Protein AF-D5BGN2-F1 (afdb_monomer)

Radius of gyration: 15.03 Å; Cα contacts (8 Å, |Δi|>4): 106; chains: 1; bounding box: 35×28×37 Å

Structure (mmCIF, N/CA/C/O backbone):
data_AF-D5BGN2-F1
#
_entry.id   AF-D5BGN2-F1
#
lo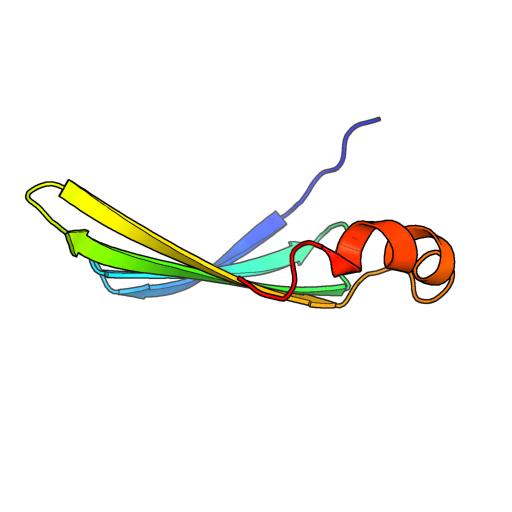op_
_atom_site.group_PDB
_atom_site.id
_atom_site.type_symbol
_atom_site.label_atom_id
_atom_site.label_alt_id
_atom_site.label_comp_id
_atom_site.label_asym_id
_atom_site.label_entity_id
_atom_site.label_seq_id
_atom_site.pdbx_PDB_ins_code
_atom_site.Cartn_x
_atom_site.Cartn_y
_atom_site.C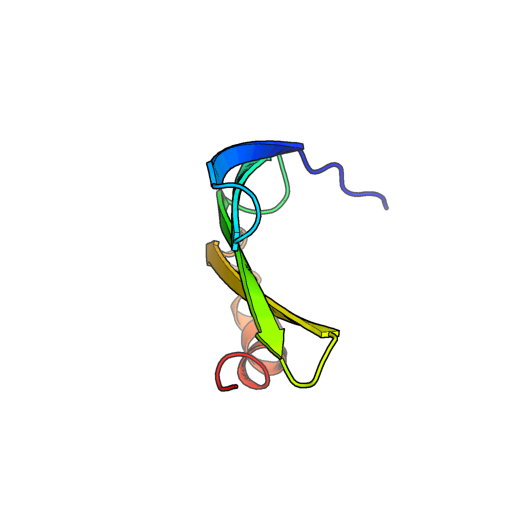artn_z
_atom_site.occupancy
_atom_site.B_iso_or_equiv
_atom_site.auth_seq_id
_atom_site.auth_comp_id
_atom_site.auth_asym_id
_atom_site.auth_atom_id
_atom_site.pdbx_PDB_model_num
ATOM 1 N N . MET A 1 1 ? 21.711 -2.992 -4.089 1.00 68.62 1 MET A N 1
ATOM 2 C CA . MET A 1 1 ? 20.822 -2.661 -5.224 1.00 68.62 1 MET A CA 1
ATOM 3 C C .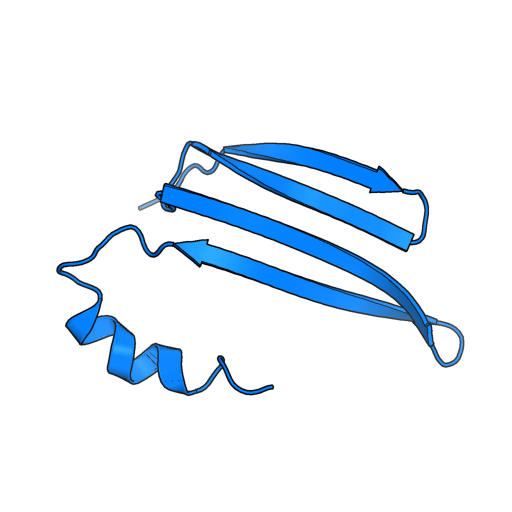 MET A 1 1 ? 19.498 -2.202 -4.640 1.00 68.62 1 MET A C 1
ATOM 5 O O . MET A 1 1 ? 19.060 -2.833 -3.689 1.00 68.62 1 MET A O 1
ATOM 9 N N . TYR A 1 2 ? 18.907 -1.121 -5.146 1.00 82.00 2 TYR A N 1
ATOM 10 C CA . TYR A 1 2 ? 17.601 -0.620 -4.699 1.00 82.00 2 TYR A CA 1
ATOM 11 C C . TYR A 1 2 ? 16.630 -0.660 -5.878 1.00 82.00 2 TYR A C 1
ATOM 13 O O . TYR A 1 2 ? 17.026 -0.325 -6.992 1.00 82.00 2 TYR A O 1
ATOM 21 N N . GLN A 1 3 ? 15.390 -1.079 -5.629 1.00 79.88 3 GLN A N 1
ATOM 22 C CA . GLN A 1 3 ? 14.291 -1.005 -6.592 1.00 79.88 3 GLN A CA 1
ATOM 23 C C . GLN A 1 3 ? 13.449 0.230 -6.275 1.00 79.88 3 GLN A C 1
ATOM 25 O O . GLN A 1 3 ? 13.192 0.515 -5.104 1.00 79.88 3 GLN A O 1
ATOM 30 N N . LYS A 1 4 ? 13.016 0.953 -7.308 1.00 86.69 4 LYS A N 1
ATOM 31 C CA . LYS A 1 4 ? 12.032 2.029 -7.182 1.00 86.69 4 LYS A CA 1
ATOM 32 C C . LYS A 1 4 ? 10.737 1.546 -7.819 1.00 86.69 4 LYS A C 1
ATOM 34 O O . LYS A 1 4 ? 10.740 1.192 -8.993 1.00 86.69 4 LYS A O 1
ATOM 39 N N . LEU A 1 5 ? 9.673 1.514 -7.027 1.00 88.81 5 LEU A N 1
ATOM 40 C CA . LEU A 1 5 ? 8.334 1.134 -7.460 1.00 88.81 5 LEU A CA 1
ATOM 41 C C . LEU A 1 5 ? 7.424 2.352 -7.310 1.00 88.81 5 LEU A C 1
ATOM 43 O O . LEU A 1 5 ? 7.511 3.073 -6.312 1.00 88.81 5 LEU A O 1
ATOM 47 N N . THR A 1 6 ? 6.571 2.572 -8.298 1.00 90.44 6 THR A N 1
ATOM 48 C CA . THR A 1 6 ? 5.576 3.638 -8.313 1.00 90.44 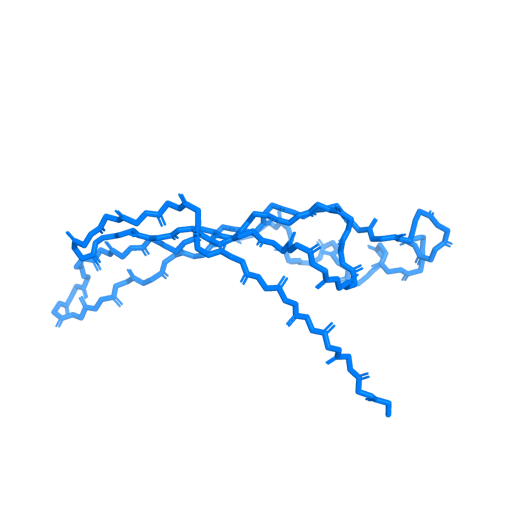6 THR A CA 1
ATOM 49 C C . THR A 1 6 ? 4.211 2.986 -8.489 1.00 90.44 6 THR A C 1
ATOM 51 O O . THR A 1 6 ? 3.963 2.364 -9.521 1.00 90.44 6 THR A O 1
ATOM 54 N N . SER A 1 7 ? 3.325 3.155 -7.508 1.00 92.56 7 SER A N 1
ATOM 55 C CA . SER A 1 7 ? 1.937 2.678 -7.561 1.00 92.56 7 SER A CA 1
ATOM 56 C C . SER A 1 7 ? 0.955 3.840 -7.482 1.00 92.56 7 SER A C 1
ATOM 58 O O . SER A 1 7 ? 1.270 4.921 -6.977 1.00 92.56 7 SER A O 1
ATOM 60 N N . LYS A 1 8 ? -0.254 3.612 -7.987 1.00 94.94 8 LYS A N 1
ATOM 61 C CA . LYS A 1 8 ? -1.367 4.556 -7.950 1.00 94.94 8 LYS A CA 1
ATOM 62 C C . LYS A 1 8 ? -2.561 3.895 -7.273 1.00 94.94 8 LYS A C 1
ATOM 64 O O . LYS A 1 8 ? -2.970 2.821 -7.694 1.00 94.94 8 LYS A O 1
ATOM 69 N N . ILE A 1 9 ? -3.161 4.567 -6.291 1.00 96.06 9 ILE A N 1
ATOM 70 C CA . ILE A 1 9 ? -4.459 4.153 -5.740 1.00 96.06 9 ILE A CA 1
ATOM 71 C C . ILE A 1 9 ? -5.506 4.321 -6.845 1.00 96.06 9 ILE A C 1
ATOM 73 O O . ILE A 1 9 ? -5.692 5.423 -7.372 1.00 96.06 9 ILE A O 1
ATOM 77 N N . THR A 1 10 ? -6.140 3.220 -7.230 1.00 96.56 10 THR A N 1
ATOM 78 C CA . THR A 1 10 ? -7.125 3.162 -8.320 1.00 96.56 10 THR A CA 1
ATOM 79 C C . THR A 1 10 ? -8.548 3.041 -7.801 1.00 96.56 10 THR A C 1
ATOM 81 O O . THR A 1 10 ? -9.458 3.596 -8.413 1.00 96.56 10 THR A O 1
ATOM 84 N N . GLU A 1 11 ? -8.727 2.407 -6.644 1.00 97.19 11 GLU A N 1
ATOM 85 C CA . GLU A 1 11 ? -10.022 2.222 -5.997 1.00 97.19 11 GLU A CA 1
ATOM 86 C C . GLU A 1 11 ? -9.896 2.550 -4.504 1.00 97.19 11 GLU A C 1
ATOM 88 O O . GLU A 1 11 ? -8.871 2.270 -3.881 1.00 97.19 11 GLU A O 1
ATOM 93 N N . PHE A 1 12 ? -10.909 3.197 -3.926 1.00 97.00 12 PHE A N 1
ATOM 94 C CA . PHE A 1 12 ? -10.889 3.606 -2.521 1.00 97.00 12 PHE A CA 1
ATOM 95 C C . PHE A 1 12 ? -12.310 3.703 -1.961 1.00 97.00 12 PHE A C 1
ATOM 97 O O . PHE A 1 12 ? -13.103 4.532 -2.407 1.00 97.00 12 PHE A O 1
ATOM 104 N N . GLU A 1 13 ? -12.606 2.902 -0.942 1.00 97.56 13 GLU A N 1
ATOM 105 C CA . GLU A 1 13 ? -13.851 2.929 -0.179 1.00 97.56 13 GLU A CA 1
ATOM 106 C C . GLU A 1 13 ? -13.535 2.913 1.322 1.00 97.56 13 GLU A C 1
ATOM 108 O O . GLU A 1 13 ? -13.206 1.892 1.928 1.00 97.56 13 GLU A O 1
ATOM 113 N N . ARG A 1 14 ? -13.655 4.072 1.970 1.00 93.44 14 ARG A N 1
ATOM 114 C CA . ARG A 1 14 ? -13.408 4.168 3.410 1.00 93.44 14 ARG A CA 1
ATOM 115 C C . ARG A 1 14 ? -14.548 3.515 4.216 1.00 93.44 14 ARG A C 1
ATOM 117 O O . ARG A 1 14 ? -15.703 3.838 3.951 1.00 93.44 14 ARG A O 1
ATOM 124 N N . PRO A 1 15 ? -14.253 2.764 5.298 1.00 93.25 15 PRO A N 1
ATOM 125 C CA . PRO A 1 15 ? -12.931 2.357 5.797 1.00 93.25 15 PRO A CA 1
ATOM 126 C C . PRO A 1 15 ? -12.507 0.951 5.340 1.00 93.25 15 PRO A C 1
ATOM 128 O O . PRO A 1 15 ? -11.539 0.423 5.877 1.00 93.25 15 PRO A O 1
ATOM 131 N N . ASN A 1 16 ? -13.254 0.341 4.420 1.00 97.00 16 ASN A N 1
ATOM 132 C CA . ASN A 1 16 ? -13.250 -1.104 4.217 1.00 97.00 16 ASN A CA 1
ATOM 133 C C . ASN A 1 16 ? -12.345 -1.567 3.080 1.00 97.00 16 ASN A C 1
ATOM 135 O O . ASN A 1 16 ? -12.031 -2.750 3.025 1.00 97.00 16 ASN A O 1
ATOM 139 N N . TYR A 1 17 ? -11.959 -0.684 2.160 1.00 97.50 17 TYR A N 1
ATOM 140 C CA . TYR A 1 17 ? -11.293 -1.116 0.942 1.00 97.50 17 TYR A CA 1
ATOM 141 C C . TYR A 1 17 ? -10.422 -0.037 0.307 1.00 97.50 17 TYR A C 1
ATOM 143 O O . TYR A 1 17 ? -10.788 1.140 0.247 1.00 97.50 17 TYR A O 1
ATOM 151 N N . PHE A 1 18 ? -9.284 -0.454 -0.237 1.00 98.00 18 PHE A N 1
ATOM 152 C CA . PHE A 1 18 ? -8.618 0.281 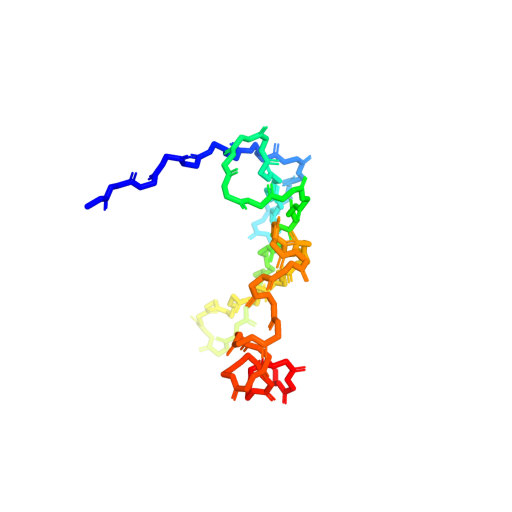-1.303 1.00 98.00 18 PHE A CA 1
ATOM 153 C C . PHE A 1 18 ? -7.816 -0.662 -2.189 1.00 98.00 18 PHE A C 1
ATOM 155 O O . PHE A 1 18 ? -7.381 -1.719 -1.741 1.00 98.00 18 PHE A O 1
ATOM 162 N N . ALA A 1 19 ? -7.596 -0.258 -3.436 1.00 96.75 19 ALA A N 1
ATOM 163 C CA . ALA A 1 19 ? -6.702 -0.960 -4.339 1.00 96.75 19 ALA A CA 1
ATOM 164 C C . ALA A 1 19 ? -5.688 -0.013 -4.965 1.00 96.75 19 ALA A C 1
ATOM 166 O O . ALA A 1 19 ? -6.012 1.115 -5.359 1.00 96.75 19 ALA A O 1
ATOM 167 N N . ASP A 1 20 ? -4.462 -0.497 -5.100 1.00 95.44 20 ASP A N 1
ATOM 168 C CA . ASP A 1 20 ? -3.389 0.169 -5.811 1.00 95.44 20 ASP A CA 1
ATOM 169 C C . ASP A 1 20 ? -2.893 -0.679 -6.984 1.00 95.44 20 ASP A C 1
ATOM 171 O O . ASP A 1 20 ? -2.988 -1.903 -6.989 1.00 95.44 20 ASP A O 1
ATOM 175 N N . GLN A 1 21 ? -2.451 0.002 -8.037 1.00 93.19 21 GLN A N 1
ATOM 176 C CA . GLN A 1 21 ? -1.873 -0.631 -9.216 1.00 93.19 21 GLN A CA 1
ATOM 177 C C . GLN A 1 21 ? -0.492 -0.050 -9.479 1.00 93.19 21 GLN A C 1
ATOM 179 O O . GLN A 1 21 ? -0.312 1.176 -9.438 1.00 93.19 21 GLN A O 1
ATOM 184 N N . MET A 1 22 ? 0.477 -0.916 -9.770 1.00 90.44 22 MET A N 1
ATOM 185 C CA . MET A 1 22 ? 1.827 -0.486 -10.123 1.00 90.44 22 MET A CA 1
ATOM 186 C C . MET A 1 22 ? 1.827 0.156 -11.511 1.00 90.44 22 MET A C 1
ATOM 188 O O . MET A 1 22 ? 1.362 -0.427 -12.486 1.00 90.44 22 MET A O 1
ATOM 192 N N . VAL A 1 23 ? 2.363 1.372 -11.604 1.00 89.62 23 VAL A N 1
ATOM 193 C CA . VAL A 1 23 ? 2.496 2.119 -12.866 1.00 89.62 23 VAL A CA 1
ATOM 194 C C . VAL A 1 23 ? 3.931 2.130 -13.391 1.00 89.62 23 VAL A C 1
ATOM 196 O O . VAL A 1 23 ? 4.147 2.332 -14.582 1.00 89.62 23 VAL A O 1
ATOM 199 N N . GLU A 1 24 ? 4.918 1.914 -12.522 1.00 85.44 24 GLU A N 1
ATOM 200 C CA . GLU A 1 2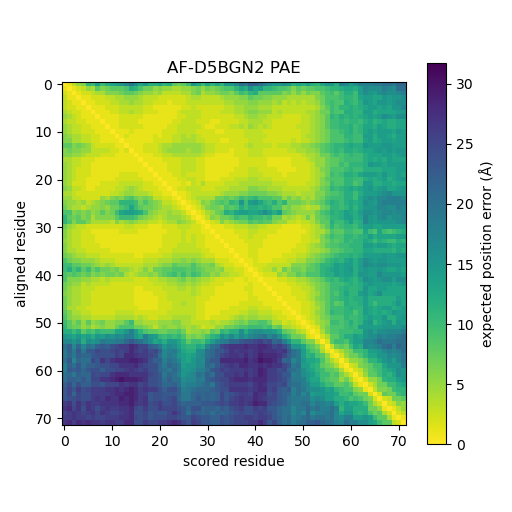4 ? 6.329 1.797 -12.891 1.00 85.44 24 GLU A CA 1
ATOM 201 C C . GLU A 1 24 ? 7.037 0.904 -11.873 1.00 85.44 24 GLU A C 1
ATOM 203 O O . GLU A 1 24 ? 6.943 1.142 -10.667 1.00 85.44 24 GLU A O 1
ATOM 208 N N . GLY A 1 25 ? 7.770 -0.108 -12.329 1.00 82.06 25 GLY A N 1
ATOM 209 C CA . GLY A 1 25 ? 8.553 -0.932 -11.423 1.00 82.06 25 GLY A CA 1
ATOM 210 C C . GLY A 1 25 ? 8.848 -2.318 -11.958 1.00 82.06 25 GLY A C 1
ATOM 211 O O . GLY A 1 25 ? 8.921 -2.555 -13.162 1.00 82.06 25 GLY A O 1
ATOM 212 N N . ALA A 1 26 ? 9.064 -3.230 -11.017 1.00 76.94 26 ALA A N 1
ATOM 213 C CA . ALA A 1 26 ? 9.485 -4.582 -11.312 1.00 76.94 26 ALA A CA 1
ATOM 214 C C . ALA A 1 26 ? 8.367 -5.450 -11.888 1.00 76.94 26 ALA A C 1
ATOM 216 O O . ALA A 1 26 ? 8.713 -6.471 -12.442 1.00 76.94 26 ALA A O 1
ATOM 217 N N . PHE A 1 27 ? 7.082 -5.108 -11.778 1.00 76.75 27 PHE A N 1
ATOM 218 C CA . PHE A 1 27 ? 5.988 -5.945 -12.282 1.00 76.75 27 PHE A CA 1
ATOM 219 C C . PHE A 1 27 ? 5.361 -5.334 -13.533 1.00 76.75 27 PHE A C 1
ATOM 221 O O . PHE A 1 27 ? 5.251 -4.116 -13.651 1.00 76.75 27 PHE A O 1
ATOM 228 N N . SER A 1 28 ? 4.992 -6.196 -14.485 1.00 68.94 28 SER A N 1
ATOM 229 C CA . SER A 1 28 ? 4.407 -5.761 -15.764 1.00 68.94 28 SER A CA 1
ATOM 230 C C . SER A 1 28 ? 2.945 -5.342 -15.620 1.00 68.94 28 SER A C 1
ATOM 232 O O . SER A 1 28 ? 2.512 -4.381 -16.247 1.00 68.94 28 SER A O 1
ATOM 234 N N . GLU A 1 29 ? 2.215 -6.045 -14.759 1.00 72.50 29 GLU A N 1
ATOM 235 C CA . GLU A 1 29 ? 0.865 -5.731 -14.312 1.00 72.50 29 GLU A CA 1
ATOM 236 C C . GLU A 1 29 ? 0.779 -6.171 -12.850 1.00 72.50 29 GLU A C 1
ATOM 238 O O . GLU A 1 29 ? 1.257 -7.256 -12.510 1.00 72.50 29 GLU A O 1
ATOM 243 N N . ASP A 1 30 ? 0.222 -5.320 -11.999 1.00 86.12 30 ASP A N 1
ATOM 244 C CA . ASP A 1 30 ? 0.033 -5.580 -10.575 1.00 86.12 30 ASP A CA 1
ATOM 245 C C . ASP A 1 30 ? -1.221 -4.842 -10.104 1.00 86.12 30 ASP A C 1
ATOM 247 O O . ASP A 1 30 ? -1.354 -3.636 -10.349 1.00 86.12 30 ASP A O 1
ATOM 251 N N . LYS A 1 31 ? -2.139 -5.569 -9.469 1.00 89.94 31 LYS A N 1
ATOM 252 C CA . LYS A 1 31 ? -3.285 -5.040 -8.738 1.00 89.94 31 LYS A CA 1
ATOM 253 C C . LYS A 1 31 ? -3.228 -5.606 -7.327 1.00 89.94 31 LYS A C 1
ATOM 255 O O . LYS A 1 31 ? -3.363 -6.810 -7.120 1.00 89.94 31 LYS A O 1
ATOM 260 N N . HIS A 1 32 ? -3.078 -4.709 -6.368 1.00 94.50 32 HIS A N 1
ATOM 261 C CA . HIS A 1 32 ? -3.067 -5.036 -4.958 1.00 94.50 32 HIS A CA 1
ATOM 262 C C . HIS A 1 32 ? -4.326 -4.486 -4.305 1.00 94.50 32 HIS A C 1
ATOM 264 O O . HIS A 1 32 ? -4.594 -3.286 -4.363 1.00 94.50 32 HIS A O 1
ATOM 270 N N . GLU A 1 33 ? -5.112 -5.366 -3.703 1.00 96.75 33 GLU A N 1
ATOM 271 C CA . GLU A 1 33 ? -6.351 -5.027 -3.023 1.00 96.75 33 GLU A CA 1
ATOM 272 C C . GLU A 1 33 ? -6.223 -5.240 -1.522 1.00 96.75 33 GLU A C 1
ATOM 274 O O . GLU A 1 33 ? -5.792 -6.301 -1.086 1.00 96.75 33 GLU A O 1
ATOM 279 N N . HIS A 1 34 ? -6.682 -4.263 -0.746 1.00 97.69 34 HIS A N 1
ATOM 280 C CA . HIS A 1 34 ? -6.648 -4.268 0.711 1.00 97.69 34 HIS A CA 1
ATOM 281 C C . HIS A 1 34 ? -8.083 -4.242 1.216 1.00 97.69 34 HIS A C 1
ATOM 283 O O . HIS A 1 34 ? -8.784 -3.243 1.034 1.00 97.69 34 HIS A O 1
ATOM 289 N N . HIS A 1 35 ? -8.527 -5.319 1.857 1.00 97.62 35 HIS A N 1
ATOM 290 C CA . HIS A 1 35 ? -9.872 -5.442 2.422 1.00 97.62 35 HIS A CA 1
ATOM 291 C C . HIS A 1 35 ? -9.811 -5.420 3.943 1.00 97.62 35 HIS A C 1
ATOM 293 O O . HIS A 1 35 ? -9.038 -6.149 4.557 1.00 97.62 35 HIS A O 1
ATOM 299 N N . PHE A 1 36 ? -10.658 -4.609 4.563 1.00 97.75 36 PHE A N 1
ATOM 300 C CA . PHE A 1 36 ? -10.698 -4.404 6.004 1.00 97.75 36 PHE A CA 1
ATOM 301 C C . PHE A 1 36 ? -12.061 -4.806 6.555 1.00 97.75 36 PHE A C 1
ATOM 303 O O . PHE A 1 36 ? -13.101 -4.323 6.108 1.00 97.75 36 PHE A O 1
ATOM 310 N N . ALA A 1 37 ? -12.055 -5.644 7.585 1.00 96.56 37 ALA A N 1
ATOM 311 C CA . ALA A 1 37 ? -13.251 -6.055 8.304 1.00 96.56 37 ALA A CA 1
ATOM 312 C C . ALA A 1 37 ? -13.034 -5.971 9.817 1.00 96.56 37 ALA A C 1
ATOM 314 O O . ALA A 1 37 ? -11.918 -6.108 10.315 1.00 96.56 37 ALA A O 1
ATOM 315 N N . ASN A 1 38 ? -14.109 -5.777 10.580 1.00 96.00 38 ASN A N 1
ATOM 316 C CA . ASN A 1 38 ? -14.038 -5.912 12.033 1.00 96.00 38 ASN A CA 1
ATOM 317 C C . ASN A 1 38 ? -13.872 -7.389 12.406 1.00 96.00 38 ASN A C 1
ATOM 319 O O . ASN A 1 38 ? -14.632 -8.237 11.941 1.00 96.00 38 ASN A O 1
ATOM 323 N N . PHE A 1 39 ? -12.929 -7.690 13.295 1.00 95.38 39 PHE A N 1
ATOM 324 C CA . PHE A 1 39 ? -12.702 -9.046 13.782 1.00 95.38 39 PHE A CA 1
ATOM 325 C C . PHE A 1 39 ? -12.261 -9.027 15.245 1.00 95.38 39 PHE A C 1
ATOM 327 O O . PHE A 1 39 ? -11.213 -8.482 15.578 1.00 95.38 39 PHE A O 1
ATOM 334 N N . ASN A 1 40 ? -13.072 -9.616 16.133 1.00 93.19 40 ASN A N 1
ATOM 335 C CA . ASN A 1 40 ? -12.784 -9.768 17.568 1.00 93.19 40 ASN A CA 1
ATOM 336 C C . ASN A 1 40 ? -12.309 -8.481 18.277 1.00 93.19 40 ASN A C 1
ATOM 338 O O . ASN A 1 40 ? -11.402 -8.514 19.105 1.00 93.19 40 ASN A O 1
ATOM 342 N N . GLY A 1 41 ? -12.921 -7.337 17.956 1.00 94.25 41 GLY A N 1
ATOM 343 C CA . GLY A 1 41 ? -12.559 -6.040 18.544 1.00 94.25 41 GLY A CA 1
ATOM 344 C C . GLY A 1 41 ? -11.314 -5.379 17.937 1.00 94.25 41 GLY A C 1
ATOM 345 O O . GLY A 1 41 ? -10.921 -4.312 18.400 1.00 94.25 41 GLY A O 1
ATOM 346 N N . GLY A 1 42 ? -10.721 -5.980 16.902 1.00 94.69 42 GLY A N 1
ATOM 347 C CA . GLY A 1 42 ? -9.691 -5.390 16.048 1.00 94.69 42 GLY A CA 1
ATOM 348 C C . GLY A 1 42 ? -10.114 -5.348 14.576 1.00 94.69 42 GLY A C 1
ATOM 349 O O . GLY A 1 42 ? -11.289 -5.524 14.245 1.00 94.69 42 GLY A O 1
ATOM 350 N N . THR A 1 43 ? -9.140 -5.140 13.692 1.00 96.38 43 THR A N 1
ATOM 351 C CA . THR A 1 43 ? -9.339 -5.106 12.238 1.00 96.38 43 THR A CA 1
ATOM 352 C C . THR A 1 43 ? -8.634 -6.293 11.595 1.00 96.38 43 THR A C 1
ATOM 354 O O . THR A 1 43 ? -7.428 -6.463 11.766 1.00 96.38 43 THR A O 1
ATOM 357 N N . LEU A 1 44 ? -9.380 -7.103 10.851 1.00 96.69 44 LEU A N 1
ATOM 358 C CA . LEU A 1 44 ? -8.836 -8.080 9.919 1.00 96.69 44 LEU A CA 1
ATOM 359 C C . LEU A 1 44 ? -8.548 -7.366 8.599 1.00 96.69 44 LEU A C 1
ATOM 361 O O . LEU A 1 44 ? -9.466 -6.82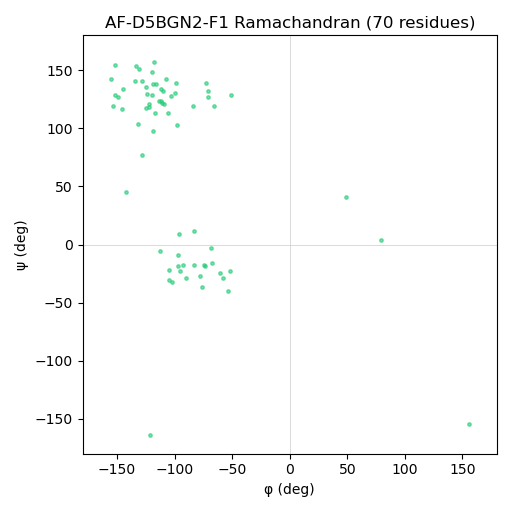2 7.991 1.00 96.69 44 LEU A O 1
ATOM 365 N N . MET A 1 45 ? -7.285 -7.372 8.187 1.00 96.69 45 MET A N 1
ATOM 366 C CA . MET A 1 45 ? -6.847 -6.952 6.858 1.00 96.69 45 MET A CA 1
ATOM 367 C C . MET A 1 45 ? -6.632 -8.211 6.014 1.00 96.69 45 MET A C 1
ATOM 369 O O . MET A 1 45 ? -6.010 -9.161 6.486 1.00 96.69 45 MET A O 1
ATOM 373 N N . THR A 1 46 ? -7.194 -8.238 4.811 1.00 96.31 46 THR A N 1
ATOM 374 C CA . THR A 1 46 ? -6.993 -9.298 3.817 1.00 96.31 46 THR A CA 1
ATOM 375 C C . THR A 1 46 ? -6.456 -8.665 2.546 1.00 96.31 46 THR A C 1
ATOM 377 O O . THR A 1 46 ? -7.124 -7.805 1.971 1.00 96.31 46 THR A O 1
ATOM 380 N N . ASP A 1 47 ? -5.279 -9.111 2.123 1.00 95.31 47 ASP A N 1
ATOM 381 C CA . ASP A 1 47 ? -4.601 -8.602 0.937 1.00 95.31 47 ASP A CA 1
ATOM 382 C C . ASP A 1 47 ? -4.758 -9.593 -0.221 1.00 95.31 47 ASP A C 1
ATOM 384 O 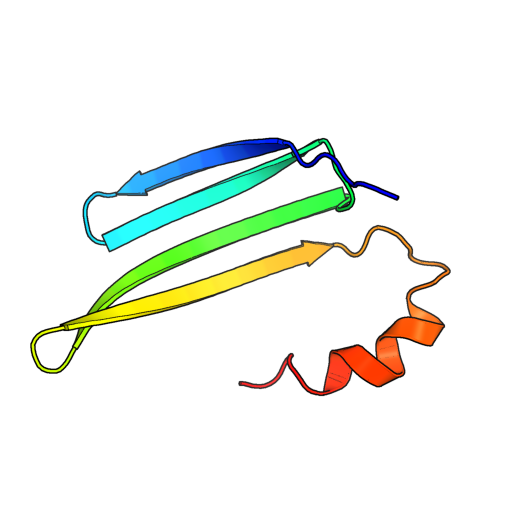O . ASP A 1 47 ? -4.449 -10.778 -0.076 1.00 95.31 47 ASP A O 1
ATOM 388 N N . PHE A 1 48 ? -5.221 -9.114 -1.375 1.00 92.50 48 PHE A N 1
ATOM 389 C CA . PHE A 1 48 ? -5.232 -9.882 -2.622 1.00 92.50 48 PHE A CA 1
ATOM 390 C C . PHE A 1 48 ? -4.235 -9.267 -3.593 1.00 92.50 48 PHE A C 1
ATOM 392 O O . PHE A 1 48 ? -4.315 -8.080 -3.907 1.00 92.50 48 PHE A O 1
ATOM 399 N N . PHE A 1 49 ? -3.287 -10.076 -4.060 1.00 89.62 49 PHE A N 1
ATOM 400 C CA . PHE A 1 49 ? -2.184 -9.622 -4.898 1.00 89.62 49 PHE A CA 1
ATOM 401 C C . PHE A 1 49 ? -2.237 -10.327 -6.257 1.00 89.62 49 PHE A C 1
ATOM 403 O O . PHE A 1 49 ? -1.777 -11.461 -6.402 1.00 89.62 49 PHE A O 1
ATOM 410 N N . ASP A 1 50 ? -2.813 -9.647 -7.246 1.00 85.50 50 ASP A N 1
ATOM 411 C CA . ASP A 1 50 ? -2.898 -10.110 -8.628 1.00 85.50 50 ASP A CA 1
ATOM 412 C C . ASP A 1 50 ? -1.775 -9.477 -9.447 1.00 85.50 50 ASP A C 1
ATOM 414 O O . ASP A 1 50 ? -1.851 -8.319 -9.854 1.00 85.50 50 ASP A O 1
ATOM 418 N N . TYR A 1 51 ? -0.730 -10.252 -9.729 1.00 81.00 51 TYR A N 1
ATOM 419 C CA . TYR A 1 51 ? 0.448 -9.762 -10.439 1.00 81.00 51 TYR A CA 1
ATOM 420 C C . TYR A 1 51 ? 0.858 -10.667 -11.594 1.00 81.00 51 TYR A C 1
ATOM 422 O O . TYR A 1 51 ? 0.704 -11.890 -11.573 1.00 81.00 51 TYR A O 1
ATOM 430 N N . LYS A 1 52 ? 1.474 -10.053 -12.604 1.00 74.44 52 LYS A N 1
ATOM 431 C CA . LYS A 1 52 ? 2.192 -10.749 -13.670 1.00 74.44 52 LYS A CA 1
ATOM 432 C C . LYS A 1 52 ? 3.689 -10.599 -13.468 1.00 74.44 52 LYS A C 1
ATOM 434 O O . LYS A 1 52 ? 4.256 -9.508 -13.617 1.00 74.44 52 LYS A O 1
ATOM 439 N N . SER A 1 53 ? 4.331 -11.730 -13.172 1.00 67.62 53 SER A N 1
ATOM 440 C CA . SER A 1 53 ? 5.780 -11.833 -13.026 1.00 67.62 53 SER A CA 1
ATOM 441 C C . SER A 1 53 ? 6.503 -11.224 -14.236 1.00 67.62 53 SER A C 1
ATOM 443 O O . SER A 1 53 ? 6.227 -11.605 -15.374 1.00 67.62 53 SER A O 1
ATOM 445 N N . PRO A 1 54 ?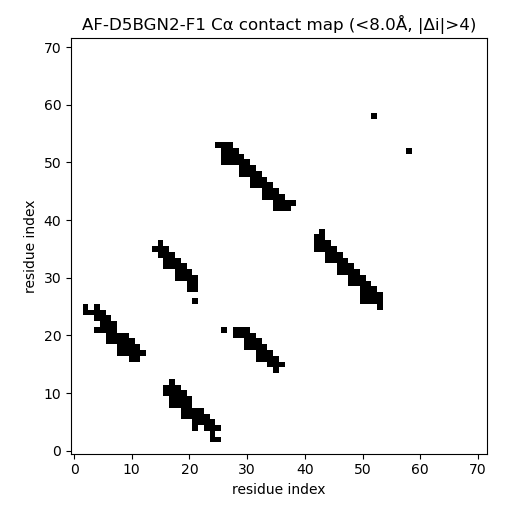 7.474 -10.323 -14.022 1.00 59.12 54 PRO A N 1
ATOM 446 C CA . PRO A 1 54 ? 8.166 -9.609 -15.104 1.00 59.12 54 PRO A CA 1
ATOM 447 C C . PRO A 1 54 ? 9.053 -10.473 -15.997 1.00 59.12 54 PRO A C 1
ATOM 449 O O . PRO A 1 54 ? 9.511 -10.027 -17.046 1.00 59.12 54 PRO A O 1
ATOM 452 N N . LEU A 1 55 ? 9.380 -11.686 -15.558 1.00 57.28 55 LEU A N 1
ATOM 453 C CA . LEU A 1 55 ? 10.494 -12.453 -16.092 1.00 57.28 55 LEU A CA 1
ATOM 454 C C . LEU A 1 55 ? 10.029 -13.849 -16.487 1.00 57.28 55 LEU A C 1
ATOM 456 O O . LEU A 1 55 ? 10.335 -14.825 -15.808 1.00 57.28 55 LEU A O 1
ATOM 460 N N . CYS A 1 56 ? 9.358 -13.957 -17.633 1.00 56.22 56 CYS A N 1
ATOM 461 C CA . CYS A 1 56 ? 8.998 -15.243 -18.241 1.00 56.22 56 CYS A CA 1
ATOM 462 C C . CYS A 1 56 ? 10.215 -16.204 -18.383 1.00 56.22 56 CYS A C 1
ATOM 464 O O . CYS A 1 56 ? 10.040 -17.414 -18.378 1.00 56.22 56 CYS A O 1
ATOM 466 N N . PHE A 1 57 ? 11.460 -15.695 -18.408 1.00 53.38 57 PHE A N 1
ATOM 467 C CA . PHE A 1 57 ? 12.689 -16.510 -18.471 1.00 53.38 57 PHE A CA 1
ATOM 468 C C . PHE A 1 57 ? 13.380 -16.822 -17.127 1.00 53.38 57 PHE A C 1
ATOM 470 O O . PHE A 1 57 ? 14.101 -17.814 -17.053 1.00 53.38 57 PHE A O 1
ATOM 477 N N . LEU A 1 58 ? 13.183 -16.033 -16.062 1.00 54.69 58 LEU A N 1
ATOM 478 C CA . LEU A 1 58 ? 13.686 -16.377 -14.712 1.00 54.69 58 LEU A CA 1
ATOM 479 C C . LEU A 1 58 ? 12.608 -17.048 -13.842 1.00 54.69 58 LEU A C 1
ATOM 481 O O . LEU A 1 58 ? 12.935 -17.590 -12.787 1.00 54.69 58 LEU A O 1
ATOM 485 N N . GLY A 1 59 ? 11.353 -17.070 -14.313 1.00 51.59 59 GLY A N 1
ATOM 486 C CA . GLY A 1 59 ? 10.222 -17.753 -13.680 1.00 51.59 59 GLY A CA 1
ATOM 487 C C . GLY A 1 59 ? 10.501 -19.226 -13.389 1.00 51.59 59 GLY A C 1
ATOM 488 O O . GLY A 1 59 ? 10.271 -19.665 -12.274 1.00 51.59 59 GLY A O 1
ATOM 489 N N . HIS A 1 60 ? 11.167 -19.950 -14.296 1.00 53.12 60 HIS A N 1
ATOM 490 C CA . HIS A 1 60 ? 11.487 -21.369 -14.084 1.00 53.12 60 HIS A CA 1
ATOM 491 C C . HIS A 1 60 ? 12.378 -21.669 -12.864 1.00 53.12 60 HIS A C 1
ATOM 493 O O . HIS A 1 60 ? 12.340 -22.784 -12.350 1.00 53.12 60 HIS A O 1
ATOM 499 N N . LEU A 1 61 ? 13.183 -20.710 -12.387 1.00 53.09 61 LEU A N 1
ATOM 500 C CA . LEU A 1 61 ? 13.959 -20.878 -11.149 1.00 53.09 61 LEU A CA 1
ATOM 501 C C . LEU A 1 61 ? 13.183 -20.409 -9.911 1.00 53.09 61 LEU A C 1
ATOM 503 O O . LEU A 1 61 ? 13.395 -20.948 -8.826 1.00 53.09 61 LEU A O 1
ATOM 507 N N . ALA A 1 62 ? 12.277 -19.440 -10.071 1.00 54.12 62 ALA A N 1
ATOM 508 C CA . ALA A 1 62 ? 11.412 -18.949 -9.002 1.00 54.12 62 ALA A CA 1
ATOM 509 C C . ALA A 1 62 ? 10.223 -19.889 -8.714 1.00 54.12 62 ALA A C 1
ATOM 511 O O . ALA A 1 62 ? 9.798 -19.973 -7.565 1.00 54.12 62 ALA A O 1
ATOM 512 N N . ASP A 1 63 ? 9.760 -20.670 -9.697 1.00 53.94 63 ASP A N 1
ATOM 513 C CA . ASP A 1 63 ? 8.617 -21.591 -9.575 1.00 53.94 63 ASP A CA 1
ATOM 514 C C . ASP A 1 63 ? 8.796 -22.636 -8.458 1.00 53.94 63 ASP A C 1
ATOM 516 O O . ASP A 1 63 ? 7.827 -23.052 -7.821 1.00 53.94 63 ASP A O 1
ATOM 520 N N . ASN A 1 64 ? 10.039 -23.024 -8.146 1.00 53.53 64 ASN A N 1
ATOM 521 C CA . ASN A 1 64 ? 10.316 -23.943 -7.036 1.00 53.53 64 ASN A CA 1
ATOM 522 C C . ASN A 1 64 ? 10.167 -23.295 -5.648 1.00 53.53 64 ASN A C 1
ATOM 524 O O . ASN A 1 64 ? 10.042 -24.016 -4.662 1.00 53.53 64 ASN A O 1
ATOM 528 N N . PHE A 1 65 ? 10.178 -21.963 -5.552 1.00 52.47 65 PHE A N 1
ATOM 529 C CA . PHE A 1 65 ? 10.020 -21.234 -4.290 1.00 52.47 65 PHE A CA 1
ATOM 530 C C . PHE A 1 65 ? 8.612 -20.647 -4.120 1.00 52.47 65 PHE A C 1
ATOM 532 O O . PHE A 1 65 ? 8.109 -20.576 -3.000 1.00 52.47 65 PHE A O 1
ATOM 539 N N . THR A 1 66 ? 7.947 -20.252 -5.209 1.00 50.41 66 THR A N 1
ATOM 540 C CA . THR A 1 66 ? 6.656 -19.542 -5.146 1.00 50.41 66 THR A CA 1
ATOM 541 C C . THR A 1 66 ? 5.445 -20.472 -4.975 1.00 50.41 66 THR A C 1
ATOM 543 O O . THR A 1 66 ? 4.402 -20.030 -4.497 1.00 50.41 66 THR A O 1
ATOM 546 N N . ASN A 1 67 ? 5.583 -21.777 -5.248 1.00 42.97 67 ASN A N 1
ATOM 547 C CA . ASN A 1 67 ? 4.498 -22.764 -5.102 1.00 42.97 67 ASN A CA 1
ATOM 548 C C . ASN A 1 67 ? 4.057 -23.055 -3.653 1.00 42.97 67 ASN A C 1
ATOM 550 O O . ASN A 1 67 ? 3.120 -23.823 -3.445 1.00 42.97 67 ASN A O 1
ATOM 554 N N . ILE A 1 68 ? 4.705 -22.463 -2.646 1.00 47.41 68 ILE A N 1
ATOM 555 C CA . ILE A 1 68 ? 4.360 -22.685 -1.232 1.00 47.41 68 ILE A CA 1
ATOM 556 C C . ILE A 1 68 ? 3.350 -21.638 -0.721 1.00 47.41 68 ILE A C 1
ATOM 558 O O . ILE A 1 68 ? 2.672 -21.888 0.270 1.00 47.41 68 ILE A O 1
ATOM 562 N N . TYR A 1 69 ? 3.184 -20.501 -1.410 1.00 44.00 69 TYR A N 1
ATOM 563 C CA . TYR A 1 69 ? 2.342 -19.392 -0.930 1.00 44.00 69 TYR A CA 1
ATOM 564 C C . TYR A 1 69 ? 1.083 -19.130 -1.765 1.00 44.00 69 TYR A C 1
ATOM 566 O O . TYR A 1 69 ? 0.256 -18.328 -1.360 1.00 44.00 69 TYR A O 1
ATOM 574 N N . GLN A 1 70 ? 0.889 -19.814 -2.898 1.00 45.03 70 GLN A N 1
ATOM 575 C CA . GLN A 1 70 ? -0.315 -19.646 -3.731 1.00 45.03 70 GLN A CA 1
ATOM 576 C C . GLN A 1 70 ? -1.529 -20.475 -3.264 1.00 45.03 70 GLN A C 1
ATOM 578 O O . GLN A 1 70 ? -2.501 -20.603 -4.001 1.00 45.03 70 GLN A O 1
ATOM 583 N N . ASN A 1 71 ? -1.490 -21.071 -2.068 1.00 34.09 71 ASN A N 1
ATOM 584 C CA . ASN A 1 71 ? -2.594 -21.883 -1.542 1.00 34.09 71 ASN A CA 1
ATOM 585 C C . ASN A 1 71 ? -2.820 -21.701 -0.033 1.00 34.09 71 ASN A C 1
ATOM 587 O O . ASN A 1 71 ? -3.004 -22.696 0.667 1.00 34.09 71 ASN A O 1
ATOM 591 N N . GLN A 1 72 ? -2.820 -20.457 0.462 1.00 32.78 72 GLN A N 1
ATOM 592 C CA . GLN A 1 72 ? -3.603 -20.047 1.639 1.00 32.78 72 GLN A CA 1
ATOM 593 C C . GLN A 1 72 ? -4.062 -18.603 1.495 1.00 32.78 72 GLN A C 1
ATOM 595 O O . GLN A 1 72 ? -3.206 -17.767 1.138 1.00 32.78 72 GLN A O 1
#

Organism: Zunongwangia profunda (strain DSM 18752 / CCTCC AB 206139 / SM-A87) (NCBI:txid655815)

Nearest PDB structures (foldseek):
  2d4r-assembly1_A  TM=7.917E-01  e=8.541E-02  Thermus thermophilus HB8
  4fpw-assembly3_A  TM=6.805E-01  e=3.705E-02  Micromonospora echinospora
  4fpw-assembly3_B  TM=6.601E-01  e=6.728E-02  Micromonospora echinospora
  2luz-assembly1_A  TM=7.283E-01  e=1.151E-01  Micromonospora echinospora
  3pu2-assembly3_C  TM=6.501E-01  e=1.151E-01  Cereibacter sphaeroides 2.4.1

pLDDT: mean 79.55, std 19.5, range [32.78, 98.0]

InterPro domains:
  IPR023393 START-like domain superfamily [G3DSA:3.30.530.20] (1-71)

Secondary structure (DSSP, 8-state):
-----EEEEEEEETTTEEEEEEEESS-SEEEEEEEEEEETTEEEEEEEEEEE-S-TTTHHHHHHHHTTTTT-

Sequence (72 aa):
MYQKLTSKITEFERPNYFADQMVEGAFSEDKHEHHFANFNGGTLMTDFFDYKSPLCFLGHLADNFTNIYQNQ

Foldseek 3Di:
DDWDWDKDWPADDPPAKTWIWTPDTQFPTWIKIWGWDDDPNDIDIDIDIDTDGNCPPCVVVCVVVPVVPPPD

Solvent-accessible surface area (backbone atoms only — not comparable to full-atom values): 4486 Å² total; per-residue (Å²): 140,85,88,72,74,42,69,43,81,78,44,77,44,90,90,39,38,38,26,35,30,56,78,44,52,79,51,77,41,38,40,41,36,43,38,45,43,85,44,97,93,46,75,42,76,48,77,47,79,53,66,40,79,64,40,85,82,58,39,79,72,46,54,80,66,54,73,77,64,82,79,119

Mean predicted aligned error: 9.32 Å